Protein AF-A0A7S0BJ83-F1 (afdb_monomer)

Foldseek 3Di:
DEDDDDDDDPPVCVVVVVVLPPPPADQQNQQVAEDEAEFEAAPVHPCQSVVRVSVVVSCVRNNYHYQAYYWGAHPVVHRCVTVVVRVVVSVVSVCCVVVVVDPDDPDDD

pLDDT: mean 77.81, std 14.99, range [43.06, 95.12]

Mean predicted aligned error: 9.53 Å

Solvent-accessible surface area (backbone atoms only — not comparable to full-atom values): 6357 Å² total; per-residue (Å²): 78,63,64,68,77,101,76,50,64,40,83,87,48,43,66,57,51,57,57,70,66,45,86,85,60,56,61,55,71,31,52,90,38,73,43,69,49,52,11,39,31,35,74,92,41,100,64,54,32,46,68,34,59,54,48,52,54,53,42,50,60,21,36,28,40,77,61,42,80,71,44,74,21,36,53,82,86,39,37,62,80,39,50,53,63,46,51,56,54,41,52,53,37,48,49,51,58,54,62,73,63,56,75,81,74,78,81,86,128

Secondary structure (DSSP, 8-state):
----SSSPPPTTTHHHHHHHT-TTS-TTTTTT-EE--EEEE-TTSTTTTHHHHHHHHHHHHTTPEE-SPPEEEETTT-THHHHHHHHHHHHHHHHHHHHTTS--PPPP-

Structure (mmCIF, N/CA/C/O backbone):
data_AF-A0A7S0BJ83-F1
#
_entry.id   AF-A0A7S0BJ83-F1
#
loop_
_atom_site.group_PDB
_atom_site.id
_atom_site.type_symbol
_atom_site.label_atom_id
_atom_site.label_alt_id
_atom_site.label_comp_id
_atom_site.label_asym_id
_atom_site.label_entity_id
_atom_site.label_seq_id
_atom_site.pdbx_PDB_ins_code
_atom_site.Cartn_x
_atom_site.Cartn_y
_atom_site.Cartn_z
_atom_site.occupancy
_atom_site.B_iso_or_equiv
_atom_site.auth_seq_id
_atom_site.auth_comp_id
_atom_site.auth_asym_id
_atom_site.auth_atom_id
_atom_site.pdbx_PDB_model_num
ATOM 1 N N . ILE A 1 1 ? -0.478 2.474 -6.483 1.00 60.22 1 ILE A N 1
ATOM 2 C CA . ILE A 1 1 ? -0.410 3.950 -6.638 1.00 60.22 1 ILE A CA 1
ATOM 3 C C . ILE A 1 1 ? 0.795 4.294 -7.498 1.00 60.22 1 ILE A C 1
ATOM 5 O O . ILE A 1 1 ? 1.904 3.929 -7.126 1.00 60.22 1 ILE A O 1
ATOM 9 N N . SER A 1 2 ? 0.569 4.934 -8.644 1.00 51.66 2 SER A N 1
ATOM 10 C CA . SER A 1 2 ? 1.615 5.483 -9.518 1.00 51.66 2 SER A CA 1
ATOM 11 C C . SER A 1 2 ? 1.824 6.972 -9.218 1.00 51.66 2 SER A C 1
ATOM 13 O O . SER A 1 2 ? 0.987 7.588 -8.561 1.00 51.66 2 SER A O 1
ATOM 15 N N . ARG A 1 3 ? 2.941 7.566 -9.641 1.00 52.47 3 ARG A N 1
ATOM 16 C CA . ARG A 1 3 ? 3.191 9.020 -9.597 1.00 52.47 3 ARG A CA 1
ATOM 17 C C . ARG A 1 3 ? 3.710 9.438 -10.972 1.00 52.47 3 ARG A C 1
ATOM 19 O O . ARG A 1 3 ? 4.642 8.812 -11.450 1.00 52.47 3 ARG A O 1
ATOM 26 N N . TYR A 1 4 ? 3.121 10.466 -11.579 1.00 43.47 4 TYR A N 1
ATOM 27 C CA . TYR A 1 4 ? 3.630 11.096 -12.805 1.00 43.47 4 TYR A CA 1
ATOM 28 C C . TYR A 1 4 ? 4.275 12.442 -12.423 1.00 43.47 4 TYR A C 1
ATOM 30 O O . TYR A 1 4 ? 3.623 13.252 -11.766 1.00 43.47 4 TYR A O 1
ATOM 38 N N . GLY A 1 5 ? 5.536 12.679 -12.810 1.00 53.69 5 GLY A N 1
ATOM 39 C CA . GLY A 1 5 ? 6.248 13.958 -12.613 1.00 53.69 5 GLY A CA 1
ATOM 40 C C . GLY A 1 5 ? 7.054 14.109 -11.308 1.00 53.69 5 GLY A C 1
ATOM 41 O O . GLY A 1 5 ? 7.318 13.134 -10.605 1.00 53.69 5 GLY A O 1
ATOM 42 N N . ASP A 1 6 ? 7.425 15.358 -10.979 1.00 43.06 6 ASP A N 1
ATOM 43 C CA . ASP A 1 6 ? 8.407 15.784 -9.949 1.00 43.06 6 ASP A CA 1
ATOM 44 C C . ASP A 1 6 ? 7.952 15.605 -8.482 1.00 43.06 6 ASP A C 1
ATOM 46 O O . ASP A 1 6 ? 8.385 16.267 -7.540 1.00 43.06 6 ASP A O 1
ATOM 50 N N . GLY A 1 7 ? 7.040 14.664 -8.253 1.00 48.25 7 GLY A N 1
ATOM 51 C CA . GLY A 1 7 ? 6.615 14.302 -6.917 1.00 48.25 7 GLY A CA 1
ATOM 52 C C . GLY A 1 7 ? 5.288 14.906 -6.452 1.00 48.25 7 GLY A C 1
ATOM 53 O O . GLY A 1 7 ? 5.094 15.050 -5.236 1.00 48.25 7 GLY A O 1
ATOM 54 N N . ASP A 1 8 ? 4.321 15.065 -7.352 1.00 47.56 8 ASP A N 1
ATOM 55 C CA . ASP A 1 8 ? 2.911 15.264 -6.998 1.00 47.56 8 ASP A CA 1
ATOM 56 C C . ASP A 1 8 ? 2.083 13.990 -7.175 1.00 47.56 8 ASP A C 1
ATOM 58 O O . ASP A 1 8 ? 2.324 13.172 -8.057 1.00 47.56 8 ASP A O 1
ATOM 62 N N . ALA A 1 9 ? 1.185 13.734 -6.214 1.00 49.06 9 ALA A N 1
ATOM 63 C CA . ALA A 1 9 ? 0.323 12.552 -6.228 1.00 49.06 9 ALA A CA 1
ATOM 64 C C . ALA A 1 9 ? -0.585 12.621 -7.466 1.00 49.06 9 ALA A C 1
ATOM 66 O O . ALA A 1 9 ? -1.043 13.716 -7.788 1.00 49.06 9 ALA A O 1
ATOM 67 N N . PRO A 1 10 ? -0.855 11.505 -8.168 1.00 54.53 10 PRO A N 1
ATOM 68 C CA . PRO A 1 10 ? -1.722 11.541 -9.341 1.00 54.53 10 PRO A CA 1
ATOM 69 C C . PRO A 1 10 ? -3.065 12.168 -8.943 1.00 54.53 10 PRO A C 1
ATOM 71 O O . PRO A 1 10 ? -3.574 11.900 -7.849 1.00 54.53 10 PRO A O 1
ATOM 74 N N . PHE A 1 11 ? -3.603 13.036 -9.807 1.00 50.59 11 PHE A N 1
ATOM 75 C CA . PHE A 1 11 ? -4.739 13.941 -9.551 1.00 50.59 11 PHE A CA 1
ATOM 76 C C . PHE A 1 11 ? -5.969 13.279 -8.893 1.00 50.59 11 PHE A C 1
ATOM 78 O O . PHE A 1 11 ? -6.739 13.939 -8.197 1.00 50.59 11 PHE A O 1
ATOM 85 N N . ASN A 1 12 ? -6.142 11.968 -9.060 1.00 57.25 12 ASN A N 1
ATOM 86 C CA . ASN A 1 12 ? -7.214 11.169 -8.463 1.00 57.25 12 ASN A CA 1
ATOM 87 C C . ASN A 1 12 ? -7.005 10.815 -6.972 1.00 57.25 12 ASN A C 1
ATOM 89 O O . ASN A 1 12 ? -7.973 10.515 -6.279 1.00 57.25 12 ASN A O 1
ATOM 93 N N . THR A 1 13 ? -5.780 10.885 -6.443 1.00 58.78 13 THR A N 1
ATOM 94 C CA . THR A 1 13 ? -5.458 10.513 -5.048 1.00 58.78 13 THR A CA 1
ATOM 95 C C . THR A 1 13 ? -5.254 11.710 -4.121 1.00 58.78 13 THR A C 1
ATOM 97 O O . THR A 1 13 ? -5.405 11.583 -2.905 1.00 58.78 13 THR A O 1
ATOM 100 N N . ASP A 1 14 ? -4.974 12.896 -4.659 1.00 64.00 14 ASP A N 1
ATOM 101 C CA . ASP A 1 14 ? -4.618 14.073 -3.860 1.00 64.00 14 ASP A CA 1
ATOM 102 C C . ASP A 1 14 ? -5.744 14.533 -2.911 1.00 64.00 14 ASP A C 1
ATOM 104 O O . ASP A 1 14 ? -5.499 14.853 -1.746 1.00 64.00 14 ASP A O 1
ATOM 108 N N . ARG A 1 15 ? -7.010 14.472 -3.349 1.00 67.38 15 ARG A N 1
ATOM 109 C CA . ARG A 1 15 ? -8.165 14.784 -2.485 1.00 67.38 15 ARG A CA 1
ATOM 110 C C . ARG A 1 15 ? -8.237 13.848 -1.274 1.00 67.38 15 ARG A C 1
ATOM 112 O O . ARG A 1 15 ? -8.505 14.305 -0.164 1.00 67.38 15 ARG A O 1
ATOM 119 N N . PHE A 1 16 ? -7.959 12.563 -1.482 1.00 70.62 16 PHE A N 1
ATOM 120 C CA . PHE A 1 16 ? -7.946 11.551 -0.429 1.00 70.62 16 PHE A CA 1
ATOM 121 C C . PHE A 1 16 ? -6.779 11.769 0.545 1.00 70.6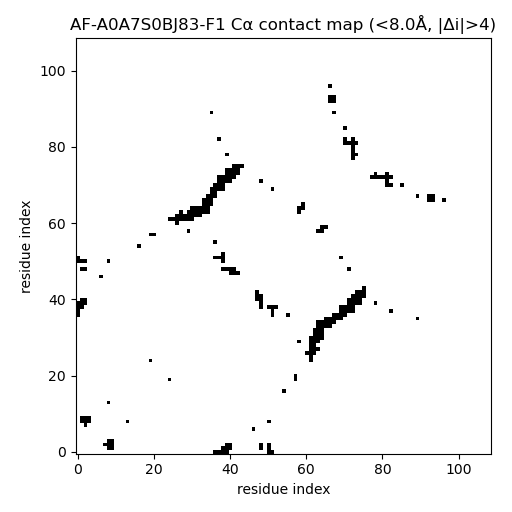2 16 PHE A C 1
ATOM 123 O O . PHE A 1 16 ? -6.984 11.792 1.758 1.00 70.62 16 PHE A O 1
ATOM 130 N N . PHE A 1 17 ? -5.574 12.047 0.038 1.00 68.25 17 PHE A N 1
ATOM 131 C CA . PHE A 1 17 ? -4.420 12.374 0.883 1.00 68.25 17 PHE A CA 1
ATOM 132 C C . PHE A 1 17 ? -4.620 13.659 1.686 1.00 68.25 17 PHE A C 1
ATOM 134 O O . PHE A 1 17 ? -4.307 13.688 2.877 1.00 68.25 17 PHE A O 1
ATOM 141 N N . ARG A 1 18 ? -5.140 14.725 1.066 1.00 71.12 18 ARG A N 1
ATOM 142 C CA . ARG A 1 18 ? -5.454 15.977 1.767 1.00 71.12 18 ARG A CA 1
ATOM 143 C C . ARG A 1 18 ? -6.509 15.767 2.839 1.00 71.12 18 ARG A C 1
ATOM 145 O O . ARG A 1 18 ? -6.366 16.325 3.922 1.00 71.12 18 ARG A O 1
ATOM 152 N N . TYR A 1 19 ? -7.531 14.961 2.557 1.00 73.56 19 TYR A N 1
ATOM 153 C CA . TYR A 1 19 ? -8.541 14.600 3.542 1.00 73.56 19 TYR A CA 1
ATOM 154 C C . TYR A 1 19 ? -7.907 13.870 4.729 1.00 73.56 19 TYR A C 1
ATOM 156 O O . TYR A 1 19 ? -7.993 14.367 5.849 1.00 73.56 19 TYR A O 1
ATOM 164 N N . LEU A 1 20 ? -7.166 12.786 4.488 1.00 70.69 20 LEU A N 1
ATOM 165 C CA . LEU A 1 20 ? -6.524 12.014 5.554 1.00 70.69 20 LEU A CA 1
ATOM 166 C C . LEU A 1 20 ? -5.491 12.817 6.355 1.00 70.69 20 LEU A C 1
ATOM 168 O O . LEU A 1 20 ? -5.338 12.598 7.549 1.00 70.69 20 LEU A O 1
ATOM 172 N N . ARG A 1 21 ? -4.783 13.774 5.745 1.00 67.75 21 ARG A N 1
ATOM 173 C CA . ARG A 1 21 ? -3.773 14.589 6.448 1.00 67.75 21 ARG A CA 1
ATOM 174 C C . ARG A 1 21 ? -4.363 15.675 7.351 1.00 67.75 21 ARG A C 1
ATOM 176 O O . ARG A 1 21 ? -3.594 16.312 8.076 1.00 67.75 21 ARG A O 1
ATOM 183 N N . LYS A 1 22 ? -5.681 15.910 7.347 1.00 74.19 22 LYS A N 1
ATOM 184 C CA . LYS A 1 22 ? -6.299 16.867 8.278 1.00 74.19 22 LYS A CA 1
ATOM 185 C C . LYS A 1 22 ? -6.044 16.416 9.721 1.00 74.19 22 LYS A C 1
ATOM 187 O O . LYS A 1 22 ? -6.356 15.287 10.098 1.00 74.19 22 LYS A O 1
ATOM 192 N N . LYS A 1 23 ? -5.493 17.322 10.540 1.00 64.56 23 LYS A N 1
ATOM 193 C CA . LYS A 1 23 ? -5.136 17.078 11.953 1.00 64.56 23 LYS A CA 1
ATOM 194 C C . LYS A 1 23 ? -6.342 16.836 12.879 1.00 64.56 23 LYS A C 1
ATOM 196 O O . LYS A 1 23 ? -6.133 16.543 14.045 1.00 64.56 23 LYS A O 1
ATOM 201 N N . SER A 1 24 ? -7.570 16.966 12.379 1.00 75.12 24 SER A N 1
ATOM 202 C CA . SER A 1 24 ? -8.807 16.829 13.156 1.00 75.12 24 SER A CA 1
ATOM 203 C C . SER A 1 24 ? -9.254 15.385 13.386 1.00 75.12 24 SER A C 1
ATOM 205 O O . SER A 1 24 ? -10.193 15.167 14.142 1.00 75.12 24 SER A O 1
ATOM 207 N N . HIS A 1 25 ? -8.649 14.407 12.710 1.00 78.31 25 HIS A N 1
ATOM 208 C CA . HIS A 1 25 ? -9.067 13.014 12.845 1.00 78.31 25 HIS A CA 1
ATOM 209 C C . HIS A 1 25 ? -8.545 12.400 14.153 1.00 78.31 25 HIS A C 1
ATOM 211 O O . HIS A 1 25 ? -7.357 12.567 14.456 1.00 78.31 25 HIS A O 1
ATOM 217 N N . PRO A 1 26 ? -9.392 11.661 14.894 1.00 81.69 26 PRO A N 1
ATOM 218 C CA . PRO A 1 26 ? -8.959 10.810 15.997 1.00 81.69 26 PRO A CA 1
ATOM 219 C C . PRO A 1 26 ? -7.859 9.833 15.567 1.00 81.69 26 PRO A C 1
ATOM 221 O O . PRO A 1 26 ? -7.779 9.445 14.402 1.00 81.69 26 PRO A O 1
ATOM 224 N N . VAL A 1 27 ? -7.009 9.412 16.505 1.00 80.19 27 VAL A N 1
ATOM 225 C CA . VAL A 1 27 ? -5.891 8.487 16.227 1.00 80.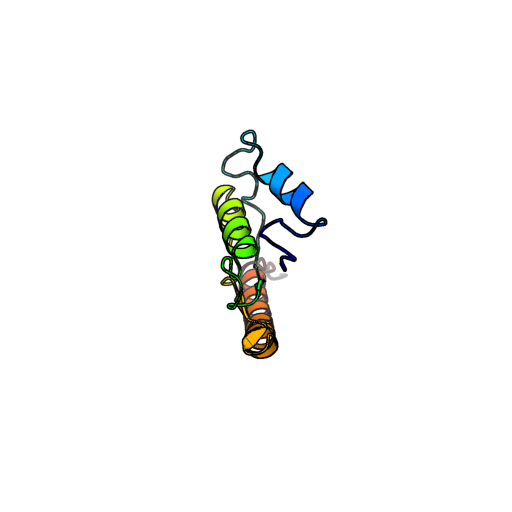19 27 VAL A CA 1
ATOM 226 C C . VAL A 1 27 ? -6.349 7.104 15.752 1.00 80.19 27 VAL A C 1
ATOM 228 O O . VAL A 1 27 ? -5.580 6.388 15.125 1.00 80.19 27 VAL A O 1
ATOM 231 N N . ASP A 1 28 ? -7.603 6.748 16.009 1.00 83.50 28 ASP A N 1
ATOM 232 C CA . ASP A 1 28 ? -8.244 5.486 15.650 1.00 83.50 28 ASP A CA 1
ATOM 233 C C . ASP A 1 28 ? -9.247 5.639 14.494 1.00 83.50 28 ASP A C 1
ATOM 235 O O . ASP A 1 28 ? -10.047 4.741 14.244 1.00 83.50 28 ASP A O 1
ATOM 239 N N . PHE A 1 29 ? -9.209 6.758 13.763 1.00 85.44 29 PHE A N 1
ATOM 240 C CA . PHE A 1 29 ? -10.164 7.078 12.696 1.00 85.44 29 PHE A CA 1
ATOM 241 C C . PHE A 1 29 ? -10.333 5.968 11.641 1.00 85.44 29 PHE A C 1
ATOM 243 O O . PHE A 1 29 ? -11.412 5.805 11.078 1.00 85.44 29 PHE A O 1
ATOM 250 N N . LEU A 1 30 ? -9.284 5.183 11.390 1.00 86.62 30 LEU A N 1
ATOM 251 C CA . LEU A 1 30 ? -9.263 4.067 10.447 1.00 86.62 30 LEU A CA 1
ATOM 252 C C . LEU A 1 30 ? -9.137 2.696 11.133 1.00 86.62 30 LEU A C 1
ATOM 254 O O . LEU A 1 30 ? -8.804 1.727 10.463 1.00 86.62 30 LEU A O 1
ATOM 258 N N . ARG A 1 31 ? -9.435 2.565 12.434 1.00 87.00 31 ARG A N 1
ATOM 259 C CA . ARG A 1 31 ? -9.286 1.305 13.201 1.00 87.00 31 ARG A CA 1
ATOM 260 C C . ARG A 1 31 ? -9.971 0.076 12.597 1.00 87.00 31 ARG A C 1
ATOM 262 O O . ARG A 1 31 ? -9.520 -1.044 12.802 1.00 87.00 31 ARG A O 1
ATOM 269 N N . ASN A 1 32 ? -11.064 0.286 11.866 1.00 86.38 32 ASN A N 1
ATOM 270 C CA . ASN A 1 32 ? -11.843 -0.781 11.229 1.00 86.38 32 ASN A CA 1
ATOM 271 C C . ASN A 1 32 ? -11.512 -0.931 9.736 1.00 86.38 32 ASN A C 1
ATOM 273 O O . ASN A 1 32 ? -12.178 -1.677 9.023 1.00 86.38 32 ASN A O 1
ATOM 277 N N . VAL A 1 33 ? -10.508 -0.206 9.243 1.00 88.50 33 VAL A N 1
ATOM 278 C CA . VAL A 1 33 ? -10.069 -0.264 7.852 1.00 88.50 33 VA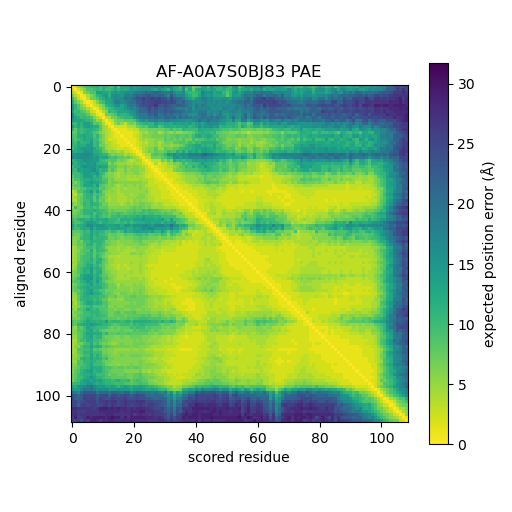L A CA 1
ATOM 279 C C . VAL A 1 33 ? -8.886 -1.206 7.758 1.00 88.50 33 VAL A C 1
ATOM 281 O O . VAL A 1 33 ? -7.871 -1.030 8.427 1.00 88.50 33 VAL A O 1
ATOM 284 N N . SER A 1 34 ? -9.026 -2.197 6.891 1.00 90.69 34 SER A N 1
ATOM 285 C CA . SER A 1 34 ? -7.956 -3.108 6.508 1.00 90.69 34 SER A CA 1
ATOM 286 C C . SER A 1 34 ? -7.419 -2.676 5.143 1.00 90.69 34 SER A C 1
ATOM 288 O O . SER A 1 34 ? -8.206 -2.289 4.279 1.00 90.69 34 SER A O 1
ATOM 290 N N . TYR A 1 35 ? -6.101 -2.667 4.945 1.00 90.38 35 TYR A N 1
ATOM 291 C CA . TYR A 1 35 ? -5.500 -2.145 3.718 1.00 90.38 35 TYR A CA 1
ATOM 292 C C . TYR A 1 35 ? -4.274 -2.949 3.272 1.00 90.38 35 TYR A C 1
ATOM 294 O O . TYR A 1 35 ? -3.548 -3.493 4.100 1.00 90.38 35 TYR A O 1
ATOM 302 N N . ALA A 1 36 ? -4.015 -2.945 1.965 1.00 92.75 36 ALA A N 1
ATOM 303 C CA . ALA A 1 36 ? -2.758 -3.348 1.336 1.00 92.75 36 ALA A CA 1
ATOM 304 C C . ALA A 1 36 ? -2.365 -2.278 0.304 1.00 92.75 36 ALA A C 1
ATOM 306 O O . ALA A 1 36 ? -3.235 -1.608 -0.257 1.00 92.75 36 ALA A O 1
ATOM 307 N N . VAL A 1 37 ? -1.066 -2.067 0.071 1.00 91.25 37 VAL A N 1
ATOM 308 C CA . VAL A 1 37 ? -0.586 -1.037 -0.868 1.00 91.25 37 VAL A CA 1
ATOM 309 C C . VAL A 1 37 ? 0.439 -1.627 -1.825 1.00 91.25 37 VAL A C 1
ATOM 311 O O . VAL A 1 37 ? 1.460 -2.141 -1.394 1.00 91.25 37 VAL A O 1
ATOM 314 N N . LEU A 1 38 ? 0.213 -1.441 -3.122 1.00 90.75 38 LEU A N 1
ATOM 315 C CA . LEU A 1 38 ? 1.205 -1.672 -4.167 1.00 90.75 38 LEU A CA 1
ATOM 316 C C . LEU A 1 38 ? 1.637 -0.322 -4.751 1.00 90.75 38 LEU A C 1
ATOM 318 O O . LEU A 1 38 ? 0.811 0.458 -5.245 1.00 90.75 38 LEU A O 1
ATOM 322 N N . GLY A 1 39 ? 2.918 0.005 -4.624 1.00 88.88 39 GLY A N 1
ATOM 323 C CA . GLY A 1 39 ? 3.554 1.142 -5.276 1.00 88.88 39 GLY A CA 1
ATOM 324 C C . GLY A 1 39 ? 4.040 0.749 -6.662 1.00 88.88 39 GLY A C 1
ATOM 325 O O . GLY A 1 39 ? 4.655 -0.298 -6.806 1.00 88.88 39 GLY A O 1
ATOM 326 N N . LEU A 1 40 ? 3.754 1.588 -7.654 1.00 87.44 40 LEU A N 1
ATOM 327 C CA . LEU A 1 40 ? 4.369 1.503 -8.976 1.00 87.44 40 LEU A CA 1
ATOM 328 C C . LEU A 1 40 ? 5.285 2.718 -9.101 1.00 87.44 40 LEU A C 1
ATOM 330 O O . LEU A 1 40 ? 4.844 3.848 -8.847 1.00 87.44 40 LEU A O 1
ATOM 334 N N . GLY A 1 41 ? 6.545 2.490 -9.426 1.00 83.94 41 GLY A N 1
ATOM 335 C CA . GLY A 1 41 ? 7.539 3.536 -9.581 1.00 83.94 41 GLY A CA 1
ATOM 336 C C . GLY A 1 41 ? 8.603 3.128 -10.580 1.00 83.94 41 GLY A C 1
ATOM 337 O O . GLY A 1 41 ? 8.537 2.058 -11.165 1.00 83.94 41 GLY A O 1
ATOM 338 N N . ASP A 1 42 ? 9.575 4.005 -10.739 1.00 81.62 42 ASP A N 1
ATOM 339 C CA . ASP A 1 42 ? 10.742 3.790 -11.580 1.00 81.62 42 ASP A CA 1
ATOM 340 C C . ASP A 1 42 ? 11.950 4.281 -10.771 1.00 81.62 42 ASP A C 1
ATOM 342 O O . ASP A 1 42 ? 11.920 5.389 -10.210 1.00 81.62 42 ASP A O 1
ATOM 346 N N . THR A 1 43 ? 12.945 3.413 -10.587 1.00 83.06 43 THR A N 1
ATOM 347 C CA . THR A 1 43 ? 14.144 3.698 -9.786 1.00 83.06 43 THR A CA 1
ATOM 348 C C . THR A 1 43 ? 15.044 4.772 -10.392 1.00 83.06 43 THR A C 1
ATOM 350 O O . THR A 1 43 ? 15.805 5.394 -9.647 1.00 83.06 43 THR A O 1
ATOM 353 N N . ASN A 1 44 ? 14.890 5.095 -11.679 1.00 80.06 44 ASN A N 1
ATOM 354 C CA . ASN A 1 44 ? 15.547 6.242 -12.311 1.00 80.06 44 ASN A CA 1
ATOM 355 C C . ASN A 1 44 ? 15.047 7.588 -11.767 1.00 80.06 44 ASN A C 1
ATOM 357 O O . ASN A 1 44 ? 15.708 8.617 -11.928 1.00 80.06 44 ASN A O 1
ATOM 361 N N . TYR A 1 45 ? 13.893 7.608 -11.094 1.00 76.75 45 TYR A N 1
ATOM 362 C CA . TYR A 1 45 ? 13.372 8.801 -10.440 1.00 76.75 45 TYR A CA 1
ATOM 363 C C . TYR A 1 45 ? 13.747 8.830 -8.956 1.00 76.75 45 TYR A C 1
ATOM 365 O O . TYR A 1 45 ? 13.512 7.890 -8.196 1.00 76.75 45 TYR A O 1
ATOM 373 N N . THR A 1 46 ? 14.197 9.997 -8.489 1.00 68.00 46 THR A N 1
ATOM 374 C CA . THR A 1 46 ? 14.669 10.262 -7.113 1.00 68.00 46 THR A CA 1
ATOM 375 C C . THR A 1 46 ? 13.684 9.846 -6.010 1.00 68.00 46 THR A C 1
ATOM 377 O O . THR A 1 46 ? 14.057 9.655 -4.855 1.00 68.00 46 THR A O 1
ATOM 380 N N . ASN A 1 47 ? 12.396 9.725 -6.338 1.00 70.38 47 ASN A N 1
ATOM 381 C CA . ASN A 1 47 ? 11.313 9.442 -5.402 1.00 70.38 47 ASN A CA 1
ATOM 382 C C . ASN A 1 47 ? 10.647 8.074 -5.640 1.00 70.38 47 ASN A C 1
ATOM 384 O O . ASN A 1 47 ? 9.414 7.974 -5.568 1.00 70.38 47 ASN A O 1
ATOM 388 N N . PHE A 1 48 ? 11.445 7.023 -5.857 1.00 73.25 48 PHE A N 1
ATOM 389 C CA . PHE A 1 48 ? 10.967 5.649 -6.042 1.00 73.25 48 PHE A CA 1
ATOM 390 C C . PHE A 1 48 ? 9.917 5.225 -4.995 1.00 73.25 48 PHE A C 1
ATOM 392 O O . PHE A 1 48 ? 10.158 5.191 -3.777 1.00 73.25 48 PHE A O 1
ATOM 399 N N . CYS A 1 49 ? 8.707 4.933 -5.483 1.00 77.25 49 CYS A N 1
ATOM 400 C CA . CYS A 1 49 ? 7.548 4.497 -4.702 1.00 77.25 49 CYS A CA 1
ATOM 401 C C . CYS A 1 49 ? 7.164 5.401 -3.504 1.00 77.25 49 CYS A C 1
ATOM 403 O O . CYS A 1 49 ? 6.386 4.98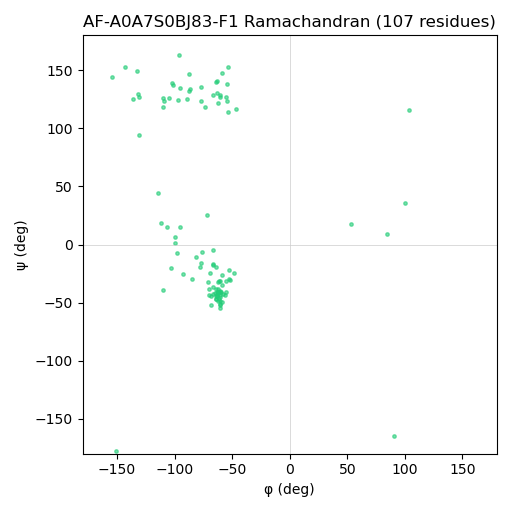8 -2.639 1.00 77.25 49 CYS A O 1
ATOM 405 N N . ASN A 1 50 ? 7.620 6.661 -3.435 1.00 79.06 50 ASN A N 1
ATOM 406 C CA . ASN A 1 50 ? 7.416 7.532 -2.263 1.00 79.06 50 ASN A CA 1
ATOM 407 C C . ASN A 1 50 ? 5.923 7.780 -1.946 1.00 79.06 50 ASN A C 1
ATOM 409 O O . ASN A 1 50 ? 5.536 7.903 -0.784 1.00 79.06 50 ASN A O 1
ATOM 413 N N . GLY A 1 51 ? 5.053 7.795 -2.962 1.00 77.38 51 GLY A N 1
ATOM 414 C CA . GLY A 1 51 ? 3.602 7.917 -2.773 1.00 77.38 51 GLY A CA 1
ATOM 415 C C . GLY A 1 51 ? 3.009 6.768 -1.949 1.00 77.38 51 GLY A C 1
ATOM 416 O O . GLY A 1 51 ? 2.267 7.008 -0.996 1.00 77.38 51 GLY A O 1
ATOM 417 N N . SER A 1 52 ? 3.400 5.530 -2.259 1.00 83.81 52 SER A N 1
ATOM 418 C CA . SER A 1 52 ? 2.967 4.334 -1.524 1.00 83.81 52 SER A CA 1
ATOM 419 C C . SER A 1 52 ? 3.484 4.331 -0.080 1.00 83.81 52 SER A C 1
ATOM 421 O O . SER A 1 52 ? 2.717 4.098 0.855 1.00 83.81 52 SER A O 1
ATOM 423 N N . LYS A 1 53 ? 4.748 4.728 0.118 1.00 84.88 53 LYS A N 1
ATOM 424 C CA . LYS A 1 53 ? 5.392 4.881 1.434 1.00 84.88 53 LYS A CA 1
ATOM 425 C C . LYS A 1 53 ? 4.674 5.923 2.298 1.00 84.88 53 LYS A C 1
ATOM 427 O O . LYS A 1 53 ? 4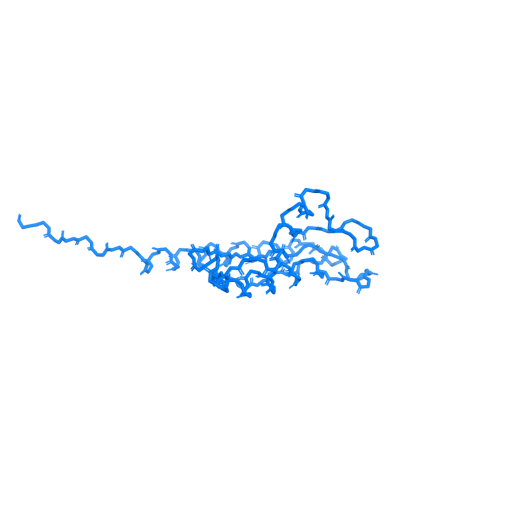.437 5.711 3.488 1.00 84.88 53 LYS A O 1
ATOM 432 N N . ARG A 1 54 ? 4.302 7.062 1.705 1.00 84.06 54 ARG A N 1
ATOM 433 C CA . ARG A 1 54 ? 3.547 8.126 2.386 1.00 84.06 54 ARG A CA 1
ATOM 434 C C . ARG A 1 54 ? 2.135 7.674 2.750 1.00 84.06 54 ARG A C 1
ATOM 436 O O . ARG A 1 54 ? 1.703 7.963 3.863 1.00 84.06 54 ARG A O 1
ATOM 443 N N . LEU A 1 55 ? 1.442 6.976 1.848 1.00 83.56 55 LEU A N 1
ATOM 444 C CA . LEU A 1 55 ? 0.094 6.461 2.094 1.00 83.56 55 LEU A CA 1
ATOM 445 C C . LEU A 1 55 ? 0.077 5.496 3.273 1.00 83.56 55 LEU A C 1
ATOM 447 O O . LEU A 1 55 ? -0.682 5.695 4.217 1.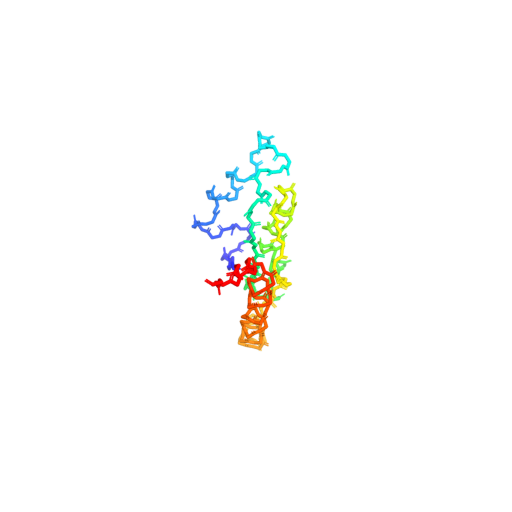00 83.56 55 LEU A O 1
ATOM 451 N N . GLU A 1 56 ? 0.963 4.503 3.246 1.00 87.88 56 GLU A N 1
ATOM 452 C CA . GLU A 1 56 ? 1.059 3.499 4.300 1.00 87.88 56 GLU A CA 1
ATOM 453 C C . GLU A 1 56 ? 1.289 4.148 5.672 1.00 87.88 56 GLU A C 1
ATOM 455 O O . GLU A 1 56 ? 0.621 3.804 6.644 1.00 87.88 56 GLU A O 1
ATOM 460 N N . ARG A 1 57 ? 2.180 5.145 5.753 1.00 87.56 57 ARG A N 1
ATOM 461 C CA . ARG A 1 57 ? 2.452 5.865 7.005 1.00 87.56 57 ARG A CA 1
ATOM 462 C C . ARG A 1 57 ? 1.209 6.565 7.556 1.00 87.56 57 ARG A C 1
ATOM 464 O O . ARG A 1 57 ? 1.002 6.576 8.765 1.00 87.56 57 ARG A O 1
ATOM 471 N N . VAL A 1 58 ? 0.398 7.164 6.685 1.00 85.88 58 VAL A N 1
ATOM 472 C CA . VAL A 1 58 ? -0.844 7.842 7.080 1.00 85.88 58 VAL A CA 1
ATOM 473 C C . VAL A 1 58 ? -1.900 6.829 7.521 1.00 85.88 58 VAL A C 1
ATOM 475 O O . VAL A 1 58 ? -2.518 7.032 8.560 1.00 85.88 58 VAL A O 1
ATOM 478 N N . LEU A 1 59 ? -2.065 5.724 6.791 1.00 86.88 59 LEU A N 1
ATOM 479 C CA . LEU A 1 59 ? -3.010 4.660 7.143 1.00 86.88 59 LEU A CA 1
ATOM 480 C C . LEU A 1 59 ? -2.676 4.046 8.511 1.00 86.88 59 LEU A C 1
ATOM 482 O O . LEU A 1 59 ? -3.539 4.010 9.387 1.00 86.88 59 LEU A O 1
ATOM 486 N N . LYS A 1 60 ? -1.404 3.683 8.736 1.00 87.00 60 LYS A N 1
ATOM 487 C CA . LYS A 1 60 ? -0.913 3.184 10.034 1.00 87.00 60 LYS A CA 1
ATOM 488 C C . LYS A 1 60 ? -1.148 4.184 11.162 1.00 87.00 60 LYS A C 1
ATOM 490 O O . LYS A 1 60 ? -1.581 3.801 12.242 1.00 87.00 60 LYS A O 1
ATOM 495 N N . LYS A 1 61 ? -0.887 5.472 10.910 1.00 86.81 61 LYS A N 1
ATOM 496 C CA . LYS A 1 61 ? -1.065 6.537 11.908 1.00 86.81 61 LYS A CA 1
ATOM 497 C C . LYS A 1 61 ? -2.504 6.627 12.425 1.00 86.81 61 LYS A C 1
ATOM 499 O O . LYS A 1 61 ? -2.685 6.967 13.587 1.00 86.81 61 LYS A O 1
ATOM 504 N N . TYR A 1 62 ? -3.494 6.362 11.575 1.00 87.19 62 TYR A N 1
ATOM 505 C CA . TYR A 1 62 ? -4.910 6.431 11.939 1.00 87.19 62 TYR A CA 1
ATOM 506 C C . TYR A 1 62 ? -5.501 5.074 12.354 1.00 87.19 62 TYR A C 1
ATOM 508 O O . TYR A 1 62 ? -6.718 4.926 12.410 1.00 87.19 62 TYR A O 1
ATOM 516 N N . GLY A 1 63 ? -4.657 4.078 12.639 1.00 86.62 63 GLY A N 1
ATOM 517 C CA . GLY A 1 63 ? -5.086 2.786 13.172 1.00 86.62 63 GLY A CA 1
ATOM 518 C C . GLY A 1 63 ? -5.548 1.773 12.125 1.00 86.62 63 GLY A C 1
ATOM 519 O O . GLY A 1 63 ? -6.061 0.727 12.507 1.00 86.62 63 GLY A O 1
ATOM 520 N N . ALA A 1 64 ? -5.361 2.037 10.827 1.00 90.19 64 ALA A N 1
ATOM 521 C CA . ALA A 1 64 ? -5.687 1.056 9.797 1.00 90.19 64 ALA A CA 1
ATOM 522 C C . ALA A 1 64 ? -4.804 -0.193 9.932 1.00 90.19 64 ALA A C 1
ATOM 524 O O . ALA A 1 64 ? -3.595 -0.095 10.174 1.00 90.19 64 ALA A O 1
ATOM 525 N N . LYS A 1 65 ? -5.398 -1.370 9.738 1.00 90.25 65 LYS A N 1
ATOM 526 C CA . LYS A 1 65 ? -4.709 -2.655 9.836 1.00 90.25 65 LYS A CA 1
ATOM 527 C C . LYS A 1 65 ? -4.126 -3.043 8.484 1.00 90.25 65 LYS A C 1
ATOM 529 O O . LYS A 1 65 ? -4.831 -3.092 7.480 1.00 90.25 65 LYS A O 1
ATOM 534 N N . ASN A 1 66 ? -2.827 -3.312 8.463 1.00 91.31 66 ASN A N 1
ATOM 535 C CA . ASN A 1 66 ? -2.174 -3.809 7.264 1.00 91.31 66 ASN A CA 1
ATOM 536 C C . ASN A 1 66 ? -2.487 -5.301 7.089 1.00 91.31 66 ASN A C 1
ATOM 538 O O . ASN A 1 66 ? -2.201 -6.071 8.005 1.00 91.31 66 ASN A O 1
ATOM 542 N N . VAL A 1 67 ? -3.057 -5.694 5.949 1.00 91.88 67 VAL A N 1
ATOM 543 C CA . VAL A 1 67 ? -3.350 -7.109 5.650 1.00 91.88 67 VAL A CA 1
ATOM 544 C C . VAL A 1 67 ? -2.223 -7.791 4.895 1.00 91.88 67 VAL A C 1
ATOM 546 O O . VAL A 1 67 ? -2.073 -8.999 5.007 1.00 91.88 67 VAL A O 1
ATOM 549 N N . TYR A 1 68 ? -1.414 -7.033 4.151 1.00 93.50 68 TYR A N 1
ATOM 550 C CA . TYR A 1 68 ? -0.338 -7.596 3.348 1.00 93.50 68 TYR A CA 1
ATOM 551 C C . TYR A 1 68 ? 0.784 -6.585 3.125 1.00 93.50 68 TYR A C 1
ATOM 553 O O . TYR A 1 68 ? 0.552 -5.379 3.014 1.00 93.50 68 TYR A O 1
ATOM 561 N N . HIS A 1 69 ? 2.029 -7.060 3.092 1.00 91.50 69 HIS A N 1
ATOM 562 C CA . HIS A 1 69 ? 3.187 -6.175 3.004 1.00 91.50 69 HIS A CA 1
ATOM 563 C C . HIS A 1 69 ? 3.122 -5.296 1.748 1.00 91.50 69 HIS A C 1
ATOM 565 O O . HIS A 1 69 ? 2.579 -5.684 0.715 1.00 91.50 69 HIS A O 1
ATOM 571 N N . ARG A 1 70 ? 3.656 -4.075 1.835 1.00 92.44 70 ARG A N 1
ATOM 572 C CA . ARG A 1 70 ? 3.651 -3.161 0.692 1.00 92.44 70 ARG A CA 1
ATOM 573 C C . ARG A 1 70 ? 4.541 -3.706 -0.422 1.00 92.44 70 ARG A C 1
ATOM 575 O O . ARG A 1 70 ? 5.708 -3.987 -0.167 1.00 92.44 70 ARG A O 1
ATOM 582 N N . GLY A 1 71 ? 4.009 -3.775 -1.638 1.00 91.38 71 GLY A N 1
ATOM 583 C CA . GLY A 1 71 ? 4.780 -4.073 -2.845 1.00 91.38 71 GLY A CA 1
ATOM 584 C C . GLY A 1 71 ? 5.362 -2.800 -3.459 1.00 91.38 71 GLY A C 1
ATOM 585 O O . GLY A 1 71 ? 4.739 -1.736 -3.391 1.00 91.38 71 GLY A O 1
ATOM 586 N N . GLU A 1 72 ? 6.543 -2.896 -4.061 1.00 90.12 72 GLU A N 1
ATOM 587 C CA . GLU A 1 72 ? 7.207 -1.801 -4.780 1.00 90.12 72 GLU A CA 1
ATOM 588 C C . GLU A 1 72 ? 7.649 -2.322 -6.151 1.00 90.12 72 GLU A C 1
ATOM 590 O O . GLU A 1 72 ? 8.696 -2.949 -6.261 1.00 90.12 72 GLU A O 1
ATOM 595 N N . ALA A 1 73 ? 6.819 -2.115 -7.175 1.00 90.50 73 ALA A N 1
ATOM 596 C CA . ALA A 1 73 ? 7.118 -2.522 -8.543 1.00 90.50 73 ALA A CA 1
ATOM 597 C C . ALA A 1 73 ? 7.901 -1.425 -9.266 1.00 90.50 73 ALA A C 1
ATOM 599 O O . ALA A 1 73 ? 7.519 -0.251 -9.206 1.00 90.50 73 ALA A O 1
ATOM 600 N N . ASP A 1 74 ? 8.976 -1.835 -9.931 1.00 87.94 74 ASP A N 1
ATOM 601 C CA . ASP A 1 74 ? 9.905 -0.965 -10.644 1.00 87.94 74 ASP A CA 1
ATOM 602 C C . ASP A 1 74 ? 9.765 -1.152 -12.158 1.00 87.94 74 ASP A C 1
ATOM 604 O O . ASP A 1 74 ? 9.846 -2.273 -12.661 1.00 87.94 74 ASP A O 1
ATOM 608 N N . ASP A 1 75 ? 9.494 -0.058 -12.867 1.00 87.50 75 ASP A N 1
ATOM 609 C CA . ASP A 1 75 ? 9.281 -0.051 -14.315 1.00 87.50 75 ASP A CA 1
ATOM 610 C C . ASP A 1 75 ? 10.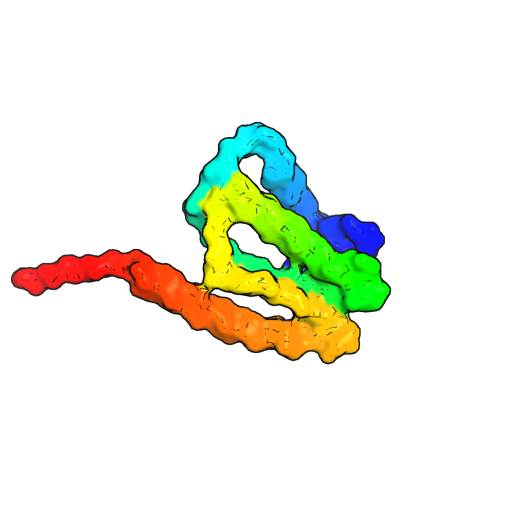583 -0.312 -15.087 1.00 87.50 75 ASP A C 1
ATOM 612 O O . ASP A 1 75 ? 10.549 -1.005 -16.100 1.00 87.50 75 ASP A O 1
ATOM 616 N N . GLU A 1 76 ? 11.733 0.127 -14.555 1.00 88.00 76 GLU A N 1
ATOM 617 C CA . GLU A 1 76 ? 13.053 -0.029 -15.194 1.00 88.00 76 GLU A CA 1
ATOM 618 C C . GLU A 1 76 ? 13.418 -1.502 -15.426 1.00 88.00 76 GLU A C 1
ATOM 620 O O . GLU A 1 76 ? 13.946 -1.882 -16.469 1.00 88.00 76 GLU A O 1
ATOM 625 N N . ILE A 1 77 ? 13.106 -2.357 -14.452 1.00 85.25 77 ILE A N 1
ATOM 626 C CA . ILE A 1 77 ? 13.380 -3.800 -14.515 1.00 85.25 77 ILE A CA 1
ATOM 627 C C . ILE A 1 77 ? 12.157 -4.617 -14.953 1.00 85.25 77 ILE A C 1
ATOM 629 O O . ILE A 1 77 ? 12.271 -5.817 -15.202 1.00 85.25 77 ILE A O 1
ATOM 633 N N . GLY A 1 78 ? 10.992 -3.975 -15.066 1.00 87.00 78 GLY A N 1
ATOM 634 C CA . GLY A 1 78 ? 9.725 -4.586 -15.444 1.00 87.00 78 GLY A CA 1
ATOM 635 C C . GLY A 1 78 ? 8.779 -4.799 -14.261 1.00 87.00 78 GLY A C 1
ATOM 636 O O . GLY A 1 78 ? 8.994 -5.649 -13.397 1.00 87.00 78 GLY A O 1
ATOM 637 N N . LEU A 1 79 ? 7.639 -4.102 -14.299 1.00 87.00 79 LEU A N 1
ATOM 638 C CA . LEU A 1 79 ? 6.632 -4.116 -13.230 1.00 87.00 79 LEU A CA 1
ATOM 639 C C . LEU A 1 79 ? 6.135 -5.524 -12.867 1.00 87.00 79 LEU A C 1
ATOM 641 O O . LEU A 1 79 ? 5.946 -5.827 -11.688 1.00 87.00 79 LEU A O 1
ATOM 645 N N . HIS A 1 80 ? 5.920 -6.383 -13.866 1.00 87.19 80 HIS A N 1
ATOM 646 C CA . HIS A 1 80 ? 5.351 -7.726 -13.696 1.00 87.19 80 HIS A CA 1
ATOM 647 C C . HIS A 1 80 ? 6.128 -8.596 -12.693 1.00 87.19 80 HIS A C 1
ATOM 649 O O . HIS A 1 80 ? 5.507 -9.362 -11.961 1.00 87.19 80 HIS A O 1
ATOM 655 N N . LEU A 1 81 ? 7.449 -8.398 -12.581 1.00 89.75 81 LEU A N 1
ATOM 656 C CA . LEU A 1 81 ? 8.321 -9.125 -11.650 1.00 89.75 81 LEU A CA 1
ATOM 657 C C . LEU A 1 81 ? 7.911 -8.961 -10.184 1.00 89.75 81 LEU A C 1
ATOM 659 O O . LEU A 1 81 ? 8.205 -9.821 -9.359 1.00 89.75 81 LEU A O 1
ATOM 663 N N . VAL A 1 82 ? 7.245 -7.854 -9.856 1.00 91.25 82 VAL A N 1
ATOM 664 C CA . VAL A 1 82 ? 6.738 -7.587 -8.508 1.00 91.25 82 VAL A CA 1
ATOM 665 C C . VAL A 1 82 ? 5.221 -7.654 -8.472 1.00 91.25 82 VAL A C 1
ATOM 667 O O . VAL A 1 82 ? 4.668 -8.161 -7.504 1.00 91.25 82 VAL A O 1
ATOM 670 N N . VAL A 1 83 ? 4.533 -7.151 -9.501 1.00 91.19 83 VAL A N 1
ATOM 671 C CA . VAL A 1 83 ? 3.068 -7.061 -9.499 1.00 91.19 83 VAL A CA 1
ATOM 672 C C . VAL A 1 83 ? 2.422 -8.441 -9.408 1.00 91.19 83 VAL A C 1
ATOM 674 O O . VAL A 1 83 ? 1.546 -8.612 -8.564 1.00 91.19 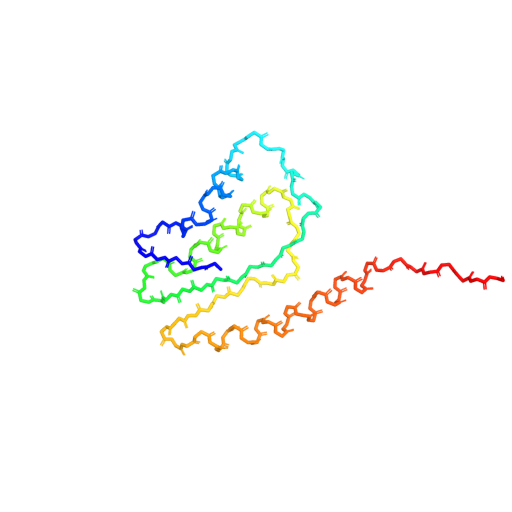83 VAL A O 1
ATOM 677 N N . GLU A 1 84 ? 2.839 -9.414 -10.223 1.00 91.81 84 GLU A N 1
ATOM 678 C CA . GLU A 1 84 ? 2.183 -10.730 -10.237 1.00 91.81 84 GLU A CA 1
ATOM 679 C C . GLU A 1 84 ? 2.417 -11.509 -8.935 1.00 91.81 84 GLU A C 1
ATOM 681 O O . GLU A 1 84 ? 1.428 -11.825 -8.270 1.00 91.81 84 GLU A O 1
ATOM 686 N N . PRO A 1 85 ? 3.667 -11.692 -8.453 1.00 94.00 85 PRO A N 1
ATOM 687 C CA . PRO A 1 85 ? 3.893 -12.392 -7.186 1.00 94.00 85 PRO A CA 1
ATOM 688 C C . PRO A 1 85 ? 3.244 -11.683 -5.992 1.00 94.00 85 PRO A C 1
ATOM 690 O O . PRO A 1 85 ? 2.826 -12.314 -5.019 1.00 94.00 85 PRO A O 1
ATOM 693 N N . TRP A 1 86 ? 3.152 -10.350 -6.044 1.00 95.12 86 TRP A N 1
ATOM 694 C CA . TRP A 1 86 ? 2.492 -9.582 -4.997 1.00 95.12 86 TRP A CA 1
ATOM 695 C C . TRP A 1 86 ? 0.974 -9.783 -5.001 1.00 95.12 86 TRP A C 1
ATOM 697 O O . TRP A 1 86 ? 0.385 -9.862 -3.925 1.00 95.12 86 TRP A O 1
ATOM 707 N N . ILE A 1 87 ? 0.338 -9.874 -6.174 1.00 93.31 87 ILE A N 1
ATOM 708 C CA . ILE A 1 87 ? -1.096 -10.177 -6.285 1.00 93.31 87 ILE A CA 1
ATOM 709 C C . ILE A 1 87 ? -1.388 -11.577 -5.744 1.00 93.31 87 ILE A C 1
ATOM 711 O O . ILE A 1 87 ? -2.332 -11.727 -4.968 1.00 93.31 87 ILE A O 1
ATOM 715 N N . ASP A 1 88 ? -0.572 -12.570 -6.094 1.00 93.50 88 ASP A N 1
ATOM 716 C CA . ASP A 1 88 ? -0.767 -13.949 -5.636 1.00 93.50 88 ASP A CA 1
ATOM 717 C C . ASP A 1 88 ? -0.706 -14.041 -4.108 1.00 93.50 88 ASP A C 1
ATOM 719 O O . ASP A 1 88 ? -1.657 -14.494 -3.465 1.00 93.50 88 ASP A O 1
ATOM 723 N N . GLY A 1 89 ? 0.349 -13.499 -3.495 1.00 94.00 89 GLY A N 1
ATOM 724 C CA . GLY A 1 89 ? 0.457 -13.506 -2.036 1.00 94.00 89 GLY A CA 1
ATOM 725 C C . GLY A 1 89 ? -0.556 -12.588 -1.334 1.00 94.00 89 GLY A C 1
ATOM 726 O O . GLY A 1 89 ? -0.939 -12.853 -0.193 1.00 94.00 89 GLY A O 1
ATOM 727 N N . LEU A 1 90 ? -1.062 -11.538 -2.000 1.00 92.88 90 LEU A N 1
ATOM 728 C CA . LEU A 1 90 ? -2.172 -10.744 -1.467 1.00 92.88 90 LEU A CA 1
ATOM 729 C C . LEU A 1 90 ? -3.433 -11.602 -1.332 1.00 92.88 90 LEU A C 1
ATOM 731 O O . LEU A 1 90 ? -4.125 -11.497 -0.319 1.00 92.88 90 LEU A O 1
ATOM 735 N N . TRP A 1 91 ? -3.747 -12.429 -2.331 1.00 91.56 91 TRP A N 1
ATOM 736 C CA . TRP A 1 91 ? -4.914 -13.307 -2.270 1.00 91.56 91 TRP A CA 1
ATOM 737 C C . TRP A 1 91 ? -4.803 -14.329 -1.145 1.00 91.56 91 TRP A C 1
ATOM 739 O O . TRP A 1 91 ? -5.776 -14.531 -0.420 1.00 91.56 91 TRP A O 1
ATOM 749 N N . GLU A 1 92 ? -3.622 -14.911 -0.941 1.00 92.81 92 GLU A N 1
ATOM 750 C CA . GLU A 1 92 ? -3.358 -15.797 0.197 1.00 92.81 92 GLU A CA 1
ATOM 751 C C . GLU A 1 92 ? -3.589 -15.081 1.532 1.00 92.81 92 GLU A C 1
ATOM 753 O O . GLU A 1 92 ? -4.351 -15.563 2.371 1.00 92.81 92 GLU A O 1
ATOM 758 N N . ALA A 1 93 ? -3.023 -13.883 1.696 1.00 90.94 93 ALA A N 1
ATOM 759 C CA . ALA A 1 93 ? -3.175 -13.096 2.914 1.00 90.94 93 ALA A CA 1
ATOM 760 C C . ALA A 1 93 ? -4.629 -12.668 3.167 1.00 90.94 93 ALA A C 1
ATOM 762 O O . ALA A 1 93 ? -5.086 -12.677 4.307 1.00 90.94 93 ALA A O 1
ATOM 763 N N . ILE A 1 94 ? -5.381 -12.311 2.122 1.00 89.44 94 ILE A N 1
ATOM 764 C CA . ILE A 1 94 ? -6.814 -11.999 2.221 1.00 89.44 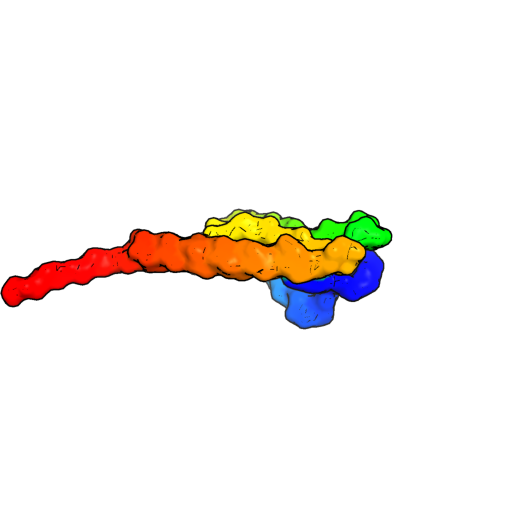94 ILE A CA 1
ATOM 765 C C . ILE A 1 94 ? -7.593 -13.240 2.662 1.00 89.44 94 ILE A C 1
ATOM 767 O O . ILE A 1 94 ? -8.415 -13.146 3.576 1.00 89.44 94 ILE A O 1
ATOM 771 N N . ASN A 1 95 ? -7.330 -14.396 2.052 1.00 90.19 95 ASN A N 1
ATOM 772 C CA . ASN A 1 95 ? -7.999 -15.646 2.399 1.00 90.19 95 ASN A CA 1
ATOM 773 C C . ASN A 1 95 ? -7.711 -16.057 3.844 1.00 90.19 95 ASN A C 1
ATOM 775 O O . ASN A 1 95 ? -8.635 -16.441 4.556 1.00 90.19 95 ASN A O 1
ATOM 779 N N . GLU A 1 96 ? -6.470 -15.921 4.308 1.00 88.81 96 GLU A N 1
ATOM 780 C CA . GLU A 1 96 ? -6.117 -16.157 5.708 1.00 88.81 96 GLU A CA 1
ATOM 781 C C . GLU A 1 96 ? -6.816 -15.149 6.628 1.00 88.81 96 GLU A C 1
ATOM 783 O O . GLU A 1 96 ? -7.443 -15.527 7.616 1.00 88.81 96 GLU A O 1
ATOM 788 N N . TYR A 1 97 ? -6.781 -13.864 6.276 1.00 84.62 97 TYR A N 1
ATOM 789 C CA . TYR A 1 97 ? -7.346 -12.795 7.089 1.00 84.62 97 TYR A CA 1
ATOM 790 C C . TYR A 1 97 ? -8.857 -12.944 7.292 1.00 84.62 97 TYR A C 1
ATOM 792 O O . TYR A 1 97 ? -9.329 -12.835 8.425 1.00 84.62 97 TYR A O 1
ATOM 800 N N . PHE A 1 98 ? -9.608 -13.206 6.216 1.00 79.25 98 PHE A N 1
ATOM 801 C CA . PHE A 1 98 ? -11.067 -13.366 6.248 1.00 79.25 98 PHE A CA 1
ATOM 802 C C . PHE A 1 98 ? -11.513 -14.787 6.610 1.00 79.25 98 PHE A C 1
ATOM 804 O O . PHE A 1 98 ? -12.545 -14.950 7.259 1.00 79.25 98 PHE A O 1
ATOM 811 N N . GLY A 1 99 ? -10.724 -15.807 6.273 1.00 75.88 99 GLY A N 1
ATOM 812 C CA . GLY A 1 99 ? -10.943 -17.186 6.710 1.00 75.88 99 GLY A CA 1
ATOM 813 C C . GLY A 1 99 ? -10.760 -17.353 8.220 1.00 75.88 99 GLY A C 1
ATOM 814 O O . GLY A 1 99 ? -11.538 -18.058 8.854 1.00 75.88 99 GLY A O 1
ATOM 815 N N . ALA A 1 100 ? -9.809 -16.633 8.824 1.00 60.09 100 ALA A N 1
ATOM 816 C CA . ALA A 1 100 ? -9.607 -16.605 10.274 1.00 60.09 100 ALA A CA 1
ATOM 817 C C . ALA A 1 100 ? -10.628 -15.732 11.029 1.00 60.09 100 ALA A C 1
ATOM 819 O O . ALA A 1 100 ? -10.741 -15.848 12.249 1.00 60.09 100 ALA A O 1
ATOM 820 N N . THR A 1 101 ? -11.369 -14.850 10.341 1.00 56.62 101 THR A N 1
ATOM 821 C CA . THR A 1 101 ? -12.431 -14.022 10.953 1.00 56.62 101 THR A CA 1
ATOM 822 C C . THR A 1 101 ? -13.848 -14.556 10.741 1.00 56.62 101 THR A C 1
ATOM 824 O O . THR A 1 101 ? -14.794 -13.943 11.240 1.00 56.62 101 THR A O 1
ATOM 827 N N . ALA A 1 102 ? -14.027 -15.695 10.066 1.00 54.28 102 ALA A N 1
ATOM 828 C CA . ALA A 1 102 ? -15.334 -16.336 9.968 1.00 54.28 102 ALA A CA 1
ATOM 829 C C . ALA A 1 102 ? -15.827 -16.751 11.374 1.00 54.28 102 ALA A C 1
ATOM 831 O O . ALA A 1 102 ? -15.136 -17.509 12.061 1.00 54.28 102 ALA A O 1
ATOM 832 N N . PRO A 1 103 ? -17.002 -16.282 11.840 1.00 52.19 103 PRO A N 1
ATOM 833 C CA . PRO A 1 103 ? -17.572 -16.790 13.078 1.00 52.19 103 PRO A CA 1
ATOM 834 C C . PRO A 1 103 ? -17.878 -18.278 12.891 1.00 52.19 103 PRO A C 1
ATOM 836 O O . PRO A 1 103 ? -18.506 -18.662 11.903 1.00 52.19 103 PRO A O 1
ATOM 839 N N . ALA A 1 104 ? -17.433 -19.117 13.830 1.00 56.00 104 ALA A N 1
ATOM 840 C CA . ALA A 1 104 ? -17.841 -20.514 13.877 1.00 56.00 104 ALA A CA 1
ATOM 841 C C . ALA A 1 104 ? -19.376 -20.564 13.885 1.00 56.00 104 ALA A C 1
ATOM 843 O O . ALA A 1 104 ? -20.014 -20.063 14.813 1.00 56.00 104 ALA A O 1
ATOM 844 N N . LEU A 1 105 ? -19.967 -21.110 12.819 1.00 50.38 105 LEU A N 1
ATOM 845 C CA . LEU A 1 105 ? -21.406 -21.337 12.740 1.00 50.38 105 LEU A CA 1
ATOM 846 C C . LEU A 1 105 ? -21.821 -22.186 13.953 1.00 50.38 105 LEU A C 1
ATOM 848 O O . LEU A 1 105 ? -21.207 -23.234 14.176 1.00 50.38 105 LEU A O 1
ATOM 852 N N . PRO A 1 106 ? -22.822 -21.769 14.751 1.00 50.25 106 PRO A N 1
ATOM 853 C CA . PRO A 1 106 ? -23.322 -22.617 15.819 1.00 50.25 106 PRO A CA 1
ATOM 854 C C . PRO A 1 106 ? -23.853 -23.912 15.198 1.00 50.25 106 PRO A C 1
ATOM 856 O O . PRO A 1 106 ? -24.620 -23.879 14.233 1.00 50.25 106 PRO A O 1
ATOM 859 N N . ALA A 1 107 ? -23.396 -25.047 15.731 1.00 53.94 107 ALA A N 1
ATOM 860 C CA . ALA A 1 107 ? -23.883 -26.359 15.337 1.00 53.94 107 ALA A CA 1
ATOM 861 C C . ALA A 1 107 ? -25.410 -26.387 15.502 1.00 53.94 107 ALA A C 1
ATOM 863 O O . ALA A 1 107 ? -25.924 -26.076 16.576 1.00 53.94 107 ALA A O 1
ATOM 864 N N . GLN A 1 108 ? -26.122 -26.693 14.419 1.00 44.41 108 GLN A N 1
ATOM 865 C CA . GLN A 1 108 ? -27.572 -26.856 14.446 1.00 44.41 108 GLN A CA 1
ATOM 866 C C . GLN A 1 108 ? -27.886 -28.193 15.129 1.00 44.41 108 GLN A C 1
ATOM 868 O O . GLN A 1 108 ? -27.426 -29.236 14.658 1.00 44.41 108 GLN A O 1
ATOM 873 N N . THR A 1 109 ? -28.595 -28.125 16.257 1.00 59.88 109 THR A N 1
ATOM 874 C CA . THR A 1 109 ? -29.111 -29.265 17.034 1.00 59.88 109 THR A CA 1
ATOM 875 C C . THR A 1 109 ? -30.394 -29.814 16.427 1.00 59.88 109 THR A C 1
ATOM 877 O O . THR A 1 109 ? -31.199 -28.992 15.932 1.00 59.88 109 THR A O 1
#

Sequence (109 aa):
ISRYGDGDAPFNTDRFFRYLRKKSHPVDFLRNVSYAVLGLGDTNYTNFCNGSKRLERVLKKYGAKNVYHRGEADDEIGLHLVVEPWIDGLWEAINEYFGATAPALPAQT

InterPro domains:
  IPR008254 Flavodoxin/nitric oxide synthase [PF00258] (2-78)
  IPR008254 Flavodoxin/nitric oxide synthase [PS50902] (1-91)
  IPR029039 Flavoprotein-like superfamily [G3DSA:3.40.50.360] (1-104)
  IPR029039 Flavoprotein-like superfamily [SSF52218] (3-100)

Nearest PDB structures (foldseek):
  4h2d-assembly2_B  TM=9.454E-01  e=2.299E-07  Homo sapiens
  5uri-assembly2_B  TM=9.315E-01  e=1.929E-06  Rattus norvegicus
  1amo-assembly1_A  TM=9.003E-01  e=3.282E-06  Rattus norvegicus
  5gxu-assembly1_A  TM=9.010E-01  e=3.508E-06  Arabidopsis thaliana
  4y9u-assembly2_B  TM=8.932E-01  e=3.071E-06  Rattus norvegicus

Organism: NCBI:txid101924

Radius of gyration: 16.99 Å; Cα contacts (8 Å, |Δi|>4): 135; chains: 1; bounding box: 45×46×32 Å